Protein AF-A0A6A3KH65-F1 (afdb_monomer_lite)

InterPro domains:
  IPR033452 Glycosyl hydrolase family 30, beta sandwich domain [PF17189] (17-54)

Organism: NCBI:txid129364

Radius of gyration: 12.75 Å; chains: 1; bounding box: 29×21×33 Å

Structure (mmCIF, N/CA/C/O backbone):
data_AF-A0A6A3KH65-F1
#
_entry.id   AF-A0A6A3KH65-F1
#
loop_
_atom_site.group_PDB
_atom_site.id
_atom_site.type_symbol
_atom_site.label_atom_id
_atom_site.label_alt_id
_atom_site.label_comp_id
_atom_site.label_asym_id
_atom_site.label_entity_id
_atom_site.label_seq_id
_atom_site.pdbx_PDB_ins_code
_atom_site.Cartn_x
_atom_site.Cartn_y
_atom_site.Cartn_z
_atom_site.occupancy
_atom_site.B_iso_or_equiv
_atom_site.auth_seq_id
_atom_site.auth_comp_id
_atom_site.auth_asym_id
_atom_site.auth_atom_id
_atom_site.pdbx_PDB_model_num
ATOM 1 N N . MET A 1 1 ? -8.993 -5.035 -9.684 1.00 56.97 1 MET A N 1
ATOM 2 C CA . MET A 1 1 ? -9.635 -4.684 -8.392 1.00 56.97 1 MET A CA 1
ATOM 3 C C . MET A 1 1 ? -9.220 -5.567 -7.200 1.00 56.97 1 MET A C 1
ATOM 5 O O . MET A 1 1 ? -9.483 -5.164 -6.079 1.00 56.97 1 MET A O 1
ATOM 9 N N . GLY A 1 2 ? -8.545 -6.716 -7.373 1.00 63.91 2 GLY A N 1
ATOM 10 C CA . GLY A 1 2 ? -8.309 -7.665 -6.263 1.00 63.91 2 GLY A CA 1
ATOM 11 C C . GLY A 1 2 ? -7.263 -7.284 -5.200 1.00 63.91 2 GLY A C 1
ATOM 12 O O . GLY A 1 2 ? -7.317 -7.808 -4.094 1.00 63.91 2 GLY A O 1
ATOM 13 N N . HIS A 1 3 ? -6.323 -6.373 -5.486 1.00 67.25 3 HIS A N 1
ATOM 14 C CA . HIS 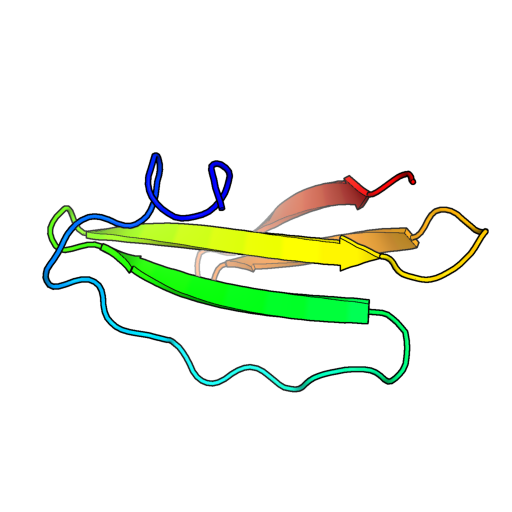A 1 3 ? -5.219 -6.089 -4.553 1.00 67.25 3 HIS A CA 1
ATOM 15 C C . HIS A 1 3 ? -5.651 -5.270 -3.324 1.00 67.25 3 HIS A C 1
ATOM 17 O O . HIS A 1 3 ? -5.058 -5.398 -2.259 1.00 67.25 3 HIS A O 1
ATOM 23 N N . PHE A 1 4 ? -6.676 -4.423 -3.443 1.00 70.50 4 PHE A N 1
ATOM 24 C CA . PHE A 1 4 ? -7.132 -3.593 -2.325 1.00 70.50 4 PHE A CA 1
ATOM 25 C C . PHE A 1 4 ? -8.125 -4.327 -1.418 1.00 70.50 4 PHE A C 1
ATOM 27 O O . PHE A 1 4 ? -7.970 -4.304 -0.200 1.00 70.50 4 PHE A O 1
ATOM 34 N N . SER A 1 5 ? -9.111 -5.022 -1.991 1.00 76.31 5 SER A N 1
ATOM 35 C CA . SER A 1 5 ? -10.225 -5.606 -1.230 1.00 76.31 5 SER A CA 1
ATOM 36 C C . SER A 1 5 ? -9.809 -6.709 -0.253 1.00 76.31 5 SER A C 1
ATOM 38 O O . SER A 1 5 ? -10.465 -6.892 0.766 1.00 76.31 5 SER A O 1
ATOM 40 N N . LYS A 1 6 ? -8.709 -7.426 -0.526 1.00 82.38 6 LYS A N 1
ATOM 41 C CA . LYS A 1 6 ? -8.194 -8.479 0.365 1.00 82.38 6 LYS A CA 1
ATOM 42 C C . LYS A 1 6 ? -7.615 -7.929 1.673 1.00 82.38 6 LYS A C 1
ATOM 44 O O . LYS A 1 6 ? -7.684 -8.605 2.695 1.00 82.38 6 LYS A O 1
ATOM 49 N N . PHE A 1 7 ? -7.016 -6.739 1.636 1.00 86.69 7 PHE A N 1
ATOM 50 C CA . PHE A 1 7 ? -6.238 -6.201 2.759 1.00 86.69 7 PHE A CA 1
ATOM 51 C C . PHE A 1 7 ? -6.870 -4.964 3.399 1.00 86.69 7 PHE A C 1
ATOM 53 O O . PHE A 1 7 ? -6.520 -4.621 4.524 1.00 86.69 7 PHE A O 1
ATOM 60 N N . ILE A 1 8 ? -7.811 -4.311 2.714 1.00 89.31 8 ILE A N 1
ATOM 61 C CA . ILE A 1 8 ? -8.495 -3.109 3.194 1.00 89.31 8 ILE A CA 1
ATOM 62 C C . ILE A 1 8 ? -9.965 -3.450 3.460 1.00 89.31 8 ILE A C 1
ATOM 64 O O . ILE A 1 8 ? -10.800 -3.317 2.562 1.00 89.31 8 ILE A O 1
ATOM 68 N N . PRO A 1 9 ? -10.307 -3.907 4.677 1.00 91.69 9 PRO A N 1
ATOM 69 C CA . PRO A 1 9 ? -11.694 -4.138 5.056 1.00 91.69 9 PRO A CA 1
ATOM 70 C C . PRO A 1 9 ? -12.468 -2.818 5.188 1.00 91.69 9 PRO A C 1
ATOM 72 O O . PRO A 1 9 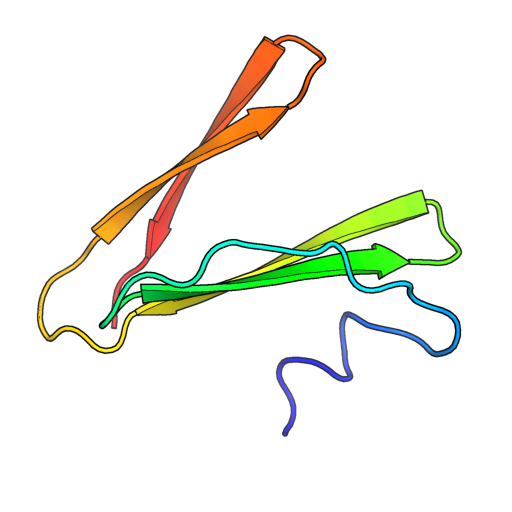? -11.885 -1.732 5.310 1.00 91.69 9 PRO A O 1
ATOM 75 N N . ALA A 1 10 ? -13.799 -2.923 5.222 1.00 92.38 10 ALA A N 1
ATOM 76 C CA . ALA A 1 10 ? -14.681 -1.798 5.517 1.00 92.38 10 ALA A CA 1
ATOM 77 C C . ALA A 1 10 ? -14.304 -1.122 6.851 1.00 92.38 10 ALA A C 1
ATOM 79 O O . ALA A 1 10 ? -13.872 -1.776 7.799 1.00 92.38 10 ALA A O 1
ATOM 80 N N . GLY A 1 11 ? -14.446 0.205 6.911 1.00 92.31 11 GLY A N 1
ATOM 81 C CA . GLY A 1 11 ? -14.066 1.009 8.079 1.00 92.31 11 GLY A CA 1
ATOM 82 C C . GLY A 1 11 ? -12.581 1.382 8.155 1.00 92.31 11 GLY A C 1
ATOM 83 O O . GLY A 1 11 ? -12.185 2.098 9.074 1.00 92.31 11 GLY A O 1
ATOM 84 N N . SER A 1 12 ? -11.757 0.949 7.195 1.00 94.00 12 SER A N 1
ATOM 85 C CA . SER A 1 12 ? -10.369 1.412 7.093 1.00 94.00 12 SER A CA 1
ATOM 86 C C . SER A 1 12 ? -10.302 2.908 6.767 1.00 94.00 12 SER A C 1
ATOM 88 O O . SER A 1 12 ? -11.083 3.418 5.962 1.00 94.00 12 SER A O 1
ATOM 90 N N . LYS A 1 13 ? -9.341 3.612 7.368 1.00 93.44 13 LYS A N 1
ATOM 91 C CA . LYS A 1 13 ? -9.120 5.051 7.175 1.00 93.44 13 LYS A CA 1
ATOM 92 C C . LYS A 1 13 ? -7.908 5.282 6.286 1.00 93.44 13 LYS A C 1
ATOM 94 O O . LYS A 1 13 ? -6.848 4.714 6.533 1.00 93.44 13 LYS A O 1
ATOM 99 N N . PHE A 1 14 ? -8.056 6.125 5.270 1.00 90.06 14 PHE A N 1
ATOM 100 C CA . PHE A 1 14 ? -6.952 6.512 4.396 1.00 90.06 14 PHE A CA 1
ATOM 101 C C . PHE A 1 14 ? -6.018 7.507 5.099 1.00 90.06 14 PHE A C 1
ATOM 103 O O . PHE A 1 14 ? -6.476 8.498 5.670 1.00 90.06 14 PHE A O 1
ATOM 110 N N . LEU A 1 15 ? -4.712 7.257 5.028 1.00 86.25 15 LEU A N 1
ATOM 111 C CA . LEU A 1 15 ? -3.674 8.185 5.465 1.00 86.25 15 LEU A CA 1
ATOM 112 C C . LEU A 1 15 ? -3.226 9.020 4.266 1.00 86.25 15 LEU A C 1
ATOM 114 O O . LEU A 1 15 ? -2.873 8.482 3.218 1.00 86.25 15 LEU A O 1
ATOM 118 N N . LYS A 1 16 ? -3.225 10.347 4.413 1.00 78.44 16 LYS A N 1
ATOM 119 C CA . LYS A 1 16 ? -2.846 11.257 3.329 1.00 78.44 16 LYS A CA 1
ATOM 120 C C . LYS A 1 16 ? -1.360 11.088 2.993 1.00 78.44 16 LYS A C 1
ATOM 122 O O . LYS A 1 16 ? -0.496 11.427 3.796 1.00 78.44 16 LYS A O 1
ATOM 127 N N . THR A 1 17 ? -1.064 10.597 1.794 1.00 73.81 17 THR A N 1
ATOM 128 C CA . THR A 1 17 ? 0.300 10.422 1.274 1.00 73.81 17 THR A CA 1
ATOM 129 C C . THR A 1 17 ? 0.625 11.474 0.210 1.00 73.81 17 THR A C 1
ATOM 131 O O . THR A 1 17 ? -0.264 12.006 -0.456 1.00 73.81 17 THR A O 1
ATOM 134 N N . LYS A 1 18 ? 1.916 11.795 0.034 1.00 74.75 18 LYS A N 1
ATOM 135 C CA . LYS A 1 18 ? 2.396 12.558 -1.130 1.00 74.75 18 LYS A CA 1
ATOM 136 C C . LYS A 1 18 ? 2.713 11.592 -2.275 1.00 74.75 18 LYS A C 1
ATOM 138 O O . LYS A 1 18 ? 3.512 10.663 -2.113 1.00 74.75 18 LYS A O 1
ATOM 143 N N . THR A 1 19 ? 2.104 11.835 -3.428 1.00 66.31 19 THR A N 1
ATOM 144 C CA . THR A 1 19 ? 2.335 11.074 -4.661 1.00 66.31 19 THR A CA 1
ATOM 145 C C . THR A 1 19 ? 3.571 11.606 -5.383 1.00 66.31 19 THR A C 1
ATOM 147 O O . THR A 1 19 ? 3.733 12.819 -5.500 1.00 66.31 19 THR A O 1
ATOM 150 N N . LEU A 1 20 ? 4.438 10.711 -5.862 1.00 76.75 20 LEU A N 1
ATOM 151 C CA . LEU A 1 20 ? 5.497 11.045 -6.821 1.00 76.75 20 LEU A CA 1
ATOM 152 C C . LEU A 1 20 ? 5.003 10.680 -8.229 1.00 76.75 20 LEU A C 1
ATOM 154 O O . LEU A 1 20 ? 4.174 9.784 -8.361 1.00 76.75 20 LEU A O 1
ATOM 158 N N . ILE A 1 21 ? 5.498 11.360 -9.268 1.00 76.75 21 ILE A N 1
ATOM 159 C CA . ILE A 1 21 ? 4.951 11.296 -10.641 1.00 76.75 21 ILE A CA 1
ATOM 160 C C . ILE A 1 21 ? 4.788 9.853 -11.163 1.00 76.75 21 ILE A C 1
ATOM 162 O O . ILE A 1 21 ? 3.713 9.519 -11.649 1.00 76.75 21 ILE A O 1
ATOM 166 N N . ASN A 1 22 ? 5.792 8.987 -10.980 1.00 84.44 22 ASN A N 1
ATOM 167 C CA . ASN A 1 22 ? 5.770 7.585 -11.443 1.00 84.44 22 ASN A CA 1
ATOM 168 C C . ASN A 1 22 ? 5.708 6.552 -10.307 1.00 84.44 22 ASN A C 1
ATOM 170 O O . ASN A 1 22 ? 5.759 5.347 -10.551 1.00 84.44 22 ASN A O 1
ATOM 174 N N . PHE A 1 23 ? 5.595 7.008 -9.058 1.00 83.88 23 PHE A N 1
ATOM 175 C CA . PHE A 1 23 ? 5.553 6.138 -7.888 1.00 83.88 23 PHE A CA 1
ATOM 176 C C . PHE A 1 23 ? 4.371 6.524 -7.005 1.00 83.88 23 PHE A C 1
ATOM 178 O O . PHE A 1 23 ? 4.414 7.478 -6.213 1.00 83.88 23 PHE A O 1
ATOM 185 N N . HIS A 1 24 ? 3.286 5.774 -7.172 1.00 85.94 24 HIS A N 1
ATOM 186 C CA . HIS A 1 24 ? 2.069 5.970 -6.404 1.00 85.94 24 HIS A CA 1
ATOM 187 C C . HIS A 1 24 ? 2.111 5.125 -5.137 1.00 85.94 24 HIS A C 1
ATOM 189 O O . HIS A 1 24 ? 2.571 3.983 -5.139 1.00 85.94 24 HIS A O 1
ATOM 195 N N . ARG A 1 25 ? 1.608 5.696 -4.044 1.00 87.62 25 ARG A N 1
ATOM 196 C CA . ARG A 1 25 ? 1.517 5.010 -2.761 1.00 87.62 25 ARG A CA 1
ATOM 197 C C . ARG A 1 25 ? 0.231 5.364 -2.043 1.00 87.62 25 ARG A C 1
ATOM 199 O O . ARG A 1 25 ? -0.139 6.539 -1.975 1.00 87.62 25 ARG A O 1
ATOM 206 N N . TRP A 1 26 ? -0.391 4.363 -1.444 1.00 87.69 26 TRP A N 1
ATOM 207 C CA . TRP A 1 26 ? -1.564 4.528 -0.594 1.00 87.69 26 TRP A CA 1
ATOM 208 C C . TRP A 1 26 ? -1.318 3.841 0.734 1.00 87.69 26 TRP A C 1
ATOM 210 O O . TRP A 1 26 ? -0.779 2.739 0.757 1.00 87.69 26 TRP A O 1
ATOM 220 N N . ALA A 1 27 ? -1.724 4.482 1.824 1.00 89.44 27 ALA A N 1
ATOM 221 C CA . ALA A 1 27 ? -1.620 3.917 3.157 1.00 89.44 27 ALA A CA 1
ATOM 222 C C . ALA A 1 27 ? -2.984 3.962 3.846 1.00 89.44 27 ALA A C 1
ATOM 224 O O . ALA A 1 27 ? -3.725 4.939 3.717 1.00 89.44 27 ALA A O 1
ATOM 225 N N . PHE A 1 28 ? -3.317 2.900 4.571 1.00 91.44 28 PHE A N 1
ATOM 226 C CA . PHE A 1 28 ? -4.584 2.755 5.275 1.00 91.44 28 PHE A CA 1
ATOM 227 C C . PHE A 1 28 ? -4.349 2.218 6.678 1.00 91.44 28 PHE A C 1
ATOM 229 O O . PHE A 1 28 ? -3.520 1.330 6.870 1.00 91.44 28 PHE A O 1
ATOM 236 N N . VAL A 1 29 ? -5.124 2.711 7.641 1.00 91.75 29 VAL A N 1
ATOM 237 C CA . VAL A 1 29 ? -5.251 2.099 8.966 1.00 91.75 29 VAL A CA 1
ATOM 238 C C . VAL A 1 29 ? -6.539 1.297 8.987 1.00 91.75 29 VAL A C 1
ATOM 240 O O . VAL A 1 29 ? 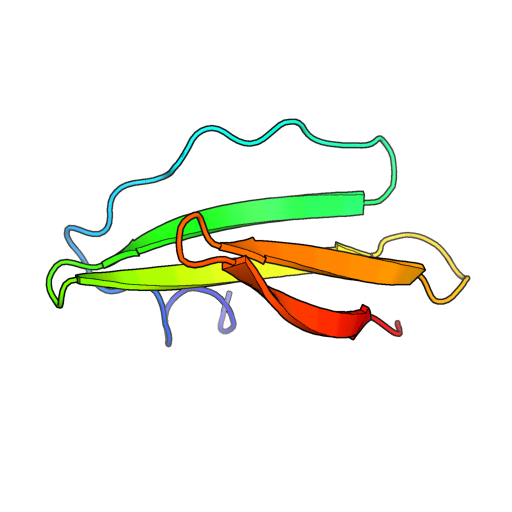-7.625 1.842 8.785 1.00 91.75 29 VAL A O 1
ATOM 243 N N . THR A 1 30 ? -6.415 -0.004 9.206 1.00 92.69 30 THR A N 1
ATOM 244 C CA . THR A 1 30 ? -7.558 -0.915 9.326 1.00 92.69 30 THR A CA 1
ATOM 245 C C . THR A 1 30 ? -8.186 -0.832 10.725 1.00 92.69 30 THR A C 1
ATOM 247 O O . THR A 1 30 ? -7.497 -0.456 11.676 1.00 92.69 30 THR A O 1
ATOM 250 N N . PRO A 1 31 ? -9.457 -1.244 10.911 1.00 94.06 31 PRO A N 1
ATOM 251 C CA . PRO A 1 31 ? -10.081 -1.302 12.239 1.00 94.06 31 PRO A CA 1
ATOM 252 C C . PRO A 1 31 ? -9.345 -2.208 13.240 1.00 94.06 31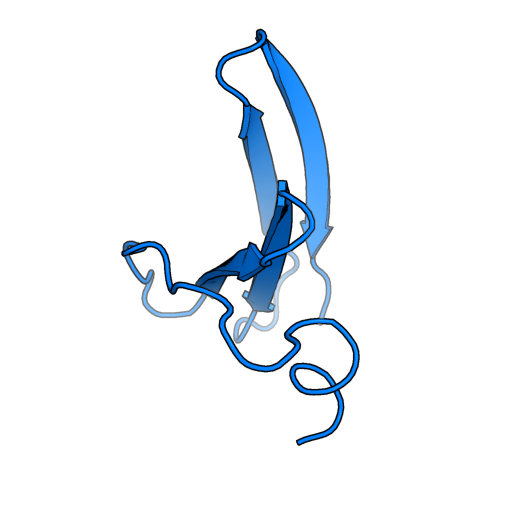 PRO A C 1
ATOM 254 O O . PRO A 1 31 ? -9.411 -1.978 14.440 1.00 94.06 31 PRO A O 1
ATOM 257 N N . GLY A 1 32 ? -8.602 -3.210 12.752 1.00 92.44 32 GLY A N 1
ATOM 258 C CA . GLY A 1 32 ? -7.742 -4.079 13.564 1.00 92.44 32 GLY A CA 1
ATOM 259 C C . GLY A 1 32 ? -6.379 -3.471 13.916 1.00 92.44 32 GLY A C 1
ATOM 260 O O . GLY A 1 32 ? -5.460 -4.215 14.249 1.00 92.44 32 GLY A O 1
ATOM 261 N N . ASN A 1 33 ? -6.224 -2.150 13.779 1.00 87.75 33 ASN A N 1
ATOM 262 C CA . ASN A 1 33 ? -5.006 -1.388 14.062 1.00 87.75 33 ASN A CA 1
ATOM 263 C C . ASN A 1 33 ? -3.759 -1.855 13.286 1.00 87.75 33 ASN A C 1
ATOM 265 O O . ASN A 1 33 ? -2.633 -1.778 13.771 1.00 87.75 33 ASN A O 1
ATOM 269 N N . ARG A 1 34 ? -3.962 -2.351 12.061 1.00 88.81 34 ARG A N 1
ATOM 270 C CA . ARG A 1 34 ? -2.874 -2.673 11.124 1.00 88.81 34 ARG A CA 1
ATOM 271 C C . ARG A 1 34 ? -2.746 -1.590 10.071 1.00 88.81 34 ARG A C 1
ATOM 273 O O . ARG A 1 34 ? -3.768 -1.107 9.573 1.00 88.81 34 ARG A O 1
ATOM 280 N N . VAL A 1 35 ? -1.509 -1.278 9.698 1.00 87.94 35 VAL A N 1
ATOM 281 C CA . VAL A 1 35 ? -1.200 -0.386 8.581 1.00 87.94 35 VAL A CA 1
ATOM 282 C C . VAL A 1 35 ? -1.034 -1.217 7.313 1.00 87.94 35 VAL A C 1
ATOM 284 O O . VAL A 1 35 ? -0.288 -2.192 7.295 1.00 87.94 35 VAL A O 1
ATOM 287 N N . VAL A 1 36 ? -1.732 -0.830 6.250 1.00 88.81 36 VAL A N 1
ATOM 288 C CA . VAL A 1 36 ? -1.595 -1.426 4.917 1.00 88.81 36 VAL A CA 1
ATOM 289 C C . VAL A 1 36 ? -1.059 -0.360 3.983 1.00 88.81 36 VAL A C 1
ATOM 291 O O . VAL A 1 36 ? -1.685 0.688 3.835 1.00 88.81 36 VAL A O 1
ATOM 294 N N . ILE A 1 37 ? 0.082 -0.630 3.351 1.00 87.62 37 ILE A N 1
ATOM 295 C CA . ILE A 1 37 ? 0.697 0.265 2.371 1.00 87.62 37 ILE A CA 1
ATOM 296 C C . ILE A 1 37 ? 0.745 -0.460 1.033 1.00 87.62 37 ILE A C 1
ATOM 298 O O . ILE A 1 37 ? 1.252 -1.575 0.939 1.00 87.62 37 ILE A O 1
ATOM 302 N N . GLN A 1 38 ? 0.205 0.170 -0.003 1.00 86.56 38 GLN A N 1
ATOM 303 C CA . GLN A 1 38 ? 0.365 -0.284 -1.375 1.00 86.56 38 GLN A CA 1
ATOM 304 C C . GLN A 1 38 ? 1.314 0.659 -2.101 1.00 86.56 38 GLN A C 1
ATOM 306 O O . GLN A 1 38 ? 1.119 1.876 -2.071 1.00 86.56 38 GLN A O 1
ATOM 311 N N . PHE A 1 39 ? 2.284 0.076 -2.796 1.00 87.19 39 PHE A N 1
ATOM 312 C CA . PHE A 1 39 ? 3.151 0.761 -3.741 1.00 87.19 39 PHE A CA 1
ATOM 313 C C . PHE A 1 39 ? 2.782 0.350 -5.162 1.00 87.19 39 PHE A C 1
ATOM 315 O O . PHE A 1 39 ? 2.503 -0.817 -5.427 1.00 87.19 39 PHE A O 1
ATOM 322 N N . MET A 1 40 ? 2.787 1.313 -6.073 1.00 86.62 40 MET A N 1
ATOM 323 C CA . MET A 1 40 ? 2.656 1.078 -7.503 1.00 86.62 40 MET A CA 1
ATOM 324 C C . MET A 1 40 ? 3.782 1.826 -8.197 1.00 86.62 40 MET A C 1
ATOM 326 O O . MET A 1 40 ? 3.754 3.054 -8.323 1.00 86.62 40 MET A O 1
ATOM 330 N N . ASN A 1 41 ? 4.769 1.052 -8.631 1.00 89.12 41 ASN A N 1
ATOM 331 C CA . ASN A 1 41 ? 5.817 1.525 -9.507 1.00 89.12 41 ASN A CA 1
ATOM 332 C C . ASN A 1 41 ? 5.297 1.488 -10.950 1.00 89.12 41 ASN A C 1
ATOM 334 O O . ASN A 1 41 ? 4.917 0.426 -11.437 1.00 89.12 41 ASN A O 1
ATOM 338 N N . ARG A 1 42 ? 5.209 2.652 -11.598 1.00 88.25 42 ARG A N 1
ATOM 339 C CA . ARG A 1 42 ? 4.845 2.775 -13.021 1.00 88.25 42 ARG A CA 1
ATOM 340 C C . ARG A 1 42 ? 6.053 3.001 -13.920 1.00 88.25 42 ARG A C 1
ATOM 342 O O . ARG A 1 42 ? 5.887 3.178 -15.123 1.00 88.25 42 ARG A O 1
ATOM 349 N N . ASP A 1 43 ? 7.240 3.045 -13.333 1.00 86.25 43 ASP A N 1
ATOM 350 C CA . ASP A 1 43 ? 8.481 3.112 -14.077 1.00 86.25 43 ASP A CA 1
ATOM 351 C C . ASP A 1 43 ? 8.842 1.731 -14.646 1.00 86.25 43 ASP A C 1
ATOM 353 O O . ASP A 1 43 ? 8.347 0.694 -14.206 1.00 86.25 43 ASP A O 1
ATOM 357 N N . SER A 1 44 ? 9.729 1.731 -15.634 1.00 88.12 44 SER A N 1
ATOM 358 C CA . SER A 1 44 ? 10.343 0.520 -16.190 1.00 88.12 44 SER A CA 1
ATOM 359 C C . SER A 1 44 ? 11.489 -0.016 -15.323 1.00 88.12 44 SER A C 1
ATOM 361 O O . SER A 1 44 ? 11.954 -1.136 -15.524 1.00 88.12 44 SER A O 1
ATOM 363 N N . SER A 1 45 ? 11.951 0.788 -14.362 1.00 87.75 45 SER A N 1
ATOM 364 C CA . SER A 1 45 ? 13.076 0.487 -13.480 1.00 87.75 45 SER A CA 1
ATOM 365 C C . SER A 1 45 ? 12.619 0.126 -12.064 1.00 87.75 45 SER A C 1
ATOM 367 O O . SER A 1 45 ? 11.603 0.616 -11.575 1.00 87.75 45 SER A O 1
ATOM 369 N N . ALA A 1 46 ? 13.370 -0.747 -11.384 1.00 87.56 46 ALA A N 1
ATOM 370 C CA . ALA A 1 46 ? 13.094 -1.110 -9.995 1.00 87.56 46 ALA A CA 1
ATOM 371 C C . ALA A 1 46 ? 13.363 0.069 -9.047 1.00 87.56 46 ALA A C 1
ATOM 373 O O . ALA A 1 46 ? 14.338 0.803 -9.213 1.00 87.56 46 ALA A O 1
ATOM 374 N N . VAL A 1 47 ? 12.532 0.209 -8.011 1.00 85.25 47 VAL A N 1
ATOM 375 C CA . VAL A 1 47 ? 12.666 1.275 -7.007 1.00 85.25 47 VAL A CA 1
ATOM 376 C C . VAL A 1 47 ? 12.875 0.663 -5.624 1.00 85.25 47 VAL A C 1
ATOM 378 O O . VAL A 1 47 ? 12.088 -0.170 -5.169 1.00 85.25 47 VAL A O 1
ATOM 381 N N . ALA A 1 48 ? 13.923 1.110 -4.931 1.00 85.12 48 ALA A N 1
ATOM 382 C CA . ALA A 1 48 ? 14.132 0.815 -3.519 1.00 85.12 48 ALA A CA 1
ATOM 383 C C . ALA A 1 48 ? 13.335 1.806 -2.661 1.00 85.12 48 ALA A C 1
ATOM 385 O O . ALA A 1 48 ? 13.473 3.021 -2.816 1.00 85.12 48 ALA A O 1
ATOM 386 N N . THR A 1 49 ? 12.494 1.297 -1.760 1.00 82.56 49 THR A N 1
ATOM 387 C CA . THR A 1 49 ? 11.716 2.120 -0.825 1.00 82.56 49 THR A CA 1
ATOM 388 C C . THR A 1 49 ? 12.016 1.714 0.610 1.00 82.56 49 THR A C 1
ATOM 390 O O . THR A 1 49 ? 12.122 0.532 0.930 1.00 82.56 49 THR A O 1
ATOM 393 N N . VAL A 1 50 ? 12.123 2.714 1.482 1.00 83.00 50 VAL A N 1
ATOM 394 C CA . VAL A 1 50 ? 12.310 2.532 2.922 1.00 83.00 50 VAL A CA 1
ATOM 395 C C . VAL A 1 50 ? 11.052 2.996 3.643 1.00 83.00 50 VAL A C 1
ATOM 397 O O . VAL A 1 50 ? 10.570 4.107 3.398 1.00 83.00 50 VAL A O 1
ATOM 400 N N . ILE A 1 51 ? 10.522 2.153 4.527 1.00 81.31 51 ILE A N 1
ATOM 401 C CA . ILE A 1 51 ? 9.427 2.519 5.426 1.00 81.31 51 ILE A CA 1
ATOM 402 C C . ILE A 1 51 ? 10.029 2.840 6.789 1.00 81.31 51 ILE A C 1
ATOM 404 O O . ILE A 1 51 ? 10.679 1.997 7.404 1.00 81.31 51 ILE A O 1
ATOM 408 N N . LEU A 1 52 ? 9.800 4.069 7.248 1.00 78.88 52 LEU A N 1
ATOM 409 C CA . LEU A 1 52 ? 10.183 4.520 8.579 1.00 78.88 52 LEU A CA 1
ATOM 410 C C . LEU A 1 52 ? 8.963 4.423 9.490 1.00 78.88 52 LEU A C 1
ATOM 412 O O . LEU A 1 52 ? 7.964 5.112 9.270 1.00 78.88 52 LEU A O 1
ATOM 416 N N . LEU A 1 53 ? 9.047 3.562 10.497 1.00 71.75 53 LEU A N 1
ATOM 417 C CA . LEU A 1 53 ? 8.075 3.509 11.582 1.00 71.75 53 LEU A CA 1
ATOM 418 C C . LEU A 1 53 ? 8.600 4.359 12.743 1.00 71.75 53 LEU A C 1
ATOM 420 O O . LEU A 1 53 ? 9.795 4.345 13.030 1.00 71.75 53 LEU A O 1
ATOM 424 N N . GLU A 1 54 ? 7.718 5.081 13.439 1.00 71.12 54 GLU A N 1
ATOM 425 C CA . GLU A 1 54 ? 8.111 5.937 14.574 1.00 71.12 54 GLU A CA 1
ATOM 426 C C . GLU A 1 54 ? 8.800 5.160 15.712 1.00 71.12 54 GLU A C 1
ATOM 428 O O . GLU A 1 54 ? 9.527 5.748 16.504 1.00 71.12 54 GLU A O 1
ATOM 433 N N . SER A 1 55 ? 8.659 3.830 15.760 1.00 68.19 55 SER A N 1
ATOM 434 C CA . SER A 1 55 ? 9.402 2.959 16.680 1.00 68.19 55 SER A CA 1
ATOM 435 C C . SER A 1 55 ? 10.885 2.767 16.317 1.00 68.19 55 SER A C 1
ATOM 437 O O . SER A 1 55 ? 11.572 1.994 16.981 1.00 68.19 55 SER A O 1
ATOM 439 N N . GLY A 1 56 ? 11.383 3.400 15.248 1.00 58.91 56 GLY A N 1
ATOM 440 C CA . GLY A 1 56 ? 12.760 3.260 14.756 1.00 58.91 56 GLY A CA 1
ATOM 441 C C . GLY A 1 56 ? 13.020 1.979 13.955 1.00 58.91 56 GLY A C 1
ATOM 442 O O . GLY A 1 56 ? 14.113 1.795 13.420 1.00 58.91 56 GLY A O 1
ATOM 443 N N . ALA A 1 57 ? 12.022 1.100 13.826 1.00 58.97 57 ALA A N 1
ATOM 444 C CA . ALA A 1 57 ? 12.111 -0.068 12.961 1.00 58.97 57 ALA A CA 1
ATOM 445 C C . ALA A 1 57 ? 12.089 0.373 11.489 1.00 58.97 57 ALA A C 1
ATOM 447 O O . ALA A 1 57 ? 11.210 1.126 11.062 1.00 58.97 57 ALA A O 1
ATOM 448 N N . THR A 1 58 ? 13.076 -0.101 10.729 1.00 59.50 58 THR A N 1
ATOM 449 C CA . THR A 1 58 ? 13.224 0.179 9.300 1.00 59.50 58 THR A CA 1
ATOM 450 C C . THR A 1 58 ? 13.045 -1.114 8.523 1.00 59.50 58 THR A C 1
ATOM 452 O O . THR A 1 58 ? 13.765 -2.081 8.766 1.00 59.50 58 THR A O 1
ATOM 455 N N . GLU A 1 59 ? 12.118 -1.120 7.570 1.00 66.81 59 GLU A N 1
ATOM 456 C CA . GLU A 1 59 ? 11.945 -2.227 6.629 1.00 66.81 59 GLU A CA 1
ATOM 457 C C . GLU A 1 59 ? 12.207 -1.718 5.207 1.00 66.81 59 GLU A C 1
ATOM 459 O O . GLU A 1 59 ? 11.633 -0.712 4.771 1.00 66.81 59 GLU A O 1
ATOM 464 N N . ILE A 1 60 ? 13.127 -2.384 4.502 1.00 65.19 60 ILE A N 1
ATOM 465 C CA . ILE A 1 60 ? 13.484 -2.066 3.116 1.00 65.19 60 IL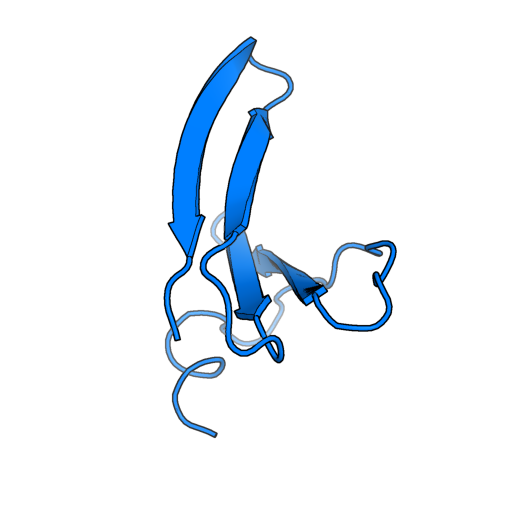E A CA 1
ATOM 466 C C . ILE A 1 60 ? 12.689 -2.996 2.208 1.00 65.19 60 ILE A C 1
ATOM 468 O O . ILE A 1 60 ? 12.851 -4.214 2.272 1.00 65.19 60 ILE A O 1
ATOM 472 N N . LEU A 1 61 ? 11.866 -2.417 1.335 1.00 65.00 61 LEU A N 1
ATOM 473 C CA . LEU A 1 61 ? 11.152 -3.160 0.304 1.00 65.00 61 LEU A CA 1
ATOM 474 C C . LEU A 1 61 ? 11.661 -2.759 -1.080 1.00 65.00 61 LEU A C 1
ATOM 476 O O . LEU A 1 61 ? 11.639 -1.584 -1.460 1.00 65.00 61 LEU A O 1
ATOM 480 N N . GLN A 1 62 ? 12.092 -3.756 -1.852 1.00 67.06 62 GLN A N 1
ATOM 481 C CA . GLN A 1 62 ? 12.362 -3.602 -3.276 1.00 67.06 62 GLN A CA 1
ATOM 482 C C . GLN A 1 62 ? 11.061 -3.833 -4.048 1.00 67.06 62 GLN A C 1
ATOM 484 O O . GLN A 1 62 ? 10.477 -4.914 -3.976 1.00 67.06 62 GLN A O 1
ATOM 489 N N . VAL A 1 63 ? 10.602 -2.813 -4.776 1.00 67.19 63 VAL A N 1
ATOM 490 C CA . VAL A 1 63 ? 9.379 -2.886 -5.586 1.00 67.19 63 VAL A CA 1
ATOM 491 C C . VAL A 1 63 ? 9.779 -2.977 -7.059 1.00 67.19 63 VAL A C 1
ATOM 493 O O . VAL A 1 63 ? 10.196 -1.988 -7.669 1.00 67.19 63 VAL A O 1
ATOM 496 N N . SER A 1 64 ? 9.693 -4.184 -7.614 1.00 64.19 64 SER A N 1
ATOM 497 C CA . SER A 1 64 ? 9.889 -4.474 -9.040 1.00 64.19 64 SER A CA 1
ATOM 498 C C . SER A 1 64 ? 8.562 -4.450 -9.807 1.00 64.19 64 SER A C 1
ATOM 500 O O . SER A 1 64 ? 7.497 -4.573 -9.200 1.00 64.19 64 SER A O 1
ATOM 502 N N . VAL A 1 65 ? 8.654 -4.249 -11.126 1.00 58.06 65 VAL A N 1
ATOM 503 C CA . VAL A 1 65 ? 7.523 -4.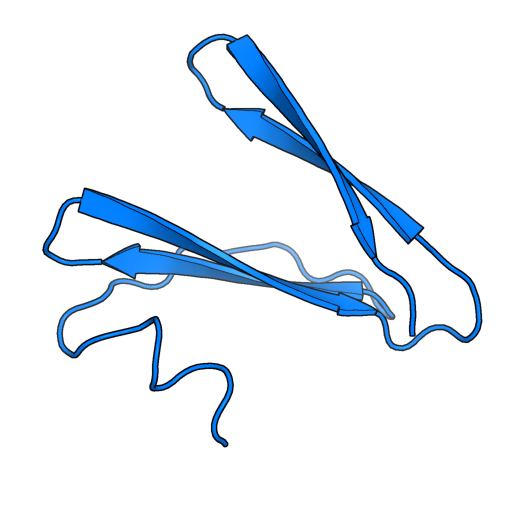245 -12.072 1.00 58.06 65 VAL A CA 1
ATOM 504 C C . VAL A 1 65 ? 6.977 -5.654 -12.285 1.00 58.06 65 VAL A C 1
ATOM 506 O O . VAL A 1 65 ? 7.805 -6.593 -12.301 1.00 58.06 65 VAL A O 1
#

pLDDT: mean 80.43, std 10.86, range [56.97, 94.06]

Foldseek 3Di:
DPPCPVPADPPKDWDDDDDDPQKDKTWIQHPVRDIDMDIDGNDQDKDWDWDQDPVRDIDIDIDHD

Secondary structure (DSSP, 8-state):
-HHHHTT--TT-EEE--PPBTTEEEEEEE-TTS-EEEEEEE-SSS-EEEEEE-TTS-EEEEEE--

Sequence (65 aa):
MGHFSKFIPAGSKFLKTKTLINFHRWAFVTPGNRVVIQFMNRDSSAVATVILLESGATEILQVSV